Protein AF-A0A433CVJ5-F1 (afdb_monomer)

InterPro domains:
  IPR001030 Aconitase/3-isopropylmalate dehydratase large subunit, alpha/beta/alpha domain [PF00330] (5-66)
  IP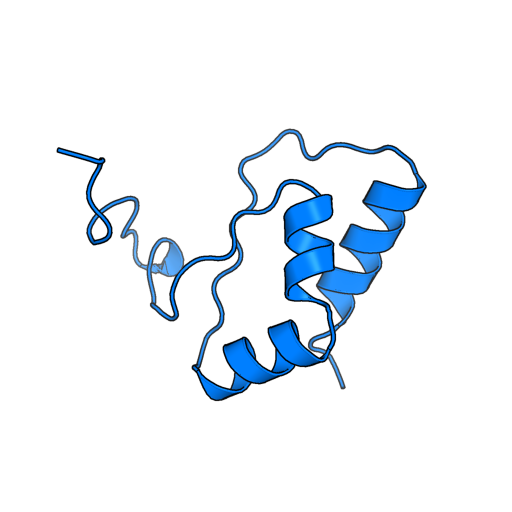R015931 Aconitase/3-isopropylmalate dehydratase large subunit, alpha/beta/alpha, subdomain 1/3 [G3DSA:3.30.499.10] (2-69)
  IPR018136 Aconitase family, 4Fe-4S cluster binding site [PS01244] (50-63)
  IPR036008 Aconitase, iron-sulfur domain [SSF53732] (5-66)
  IPR050926 Aconitase/IPM Isomerase [PTHR43160] (4-64)

Structure (mmCIF, N/CA/C/O backbone):
data_AF-A0A433CVJ5-F1
#
_entry.id   AF-A0A433CVJ5-F1
#
loop_
_atom_site.group_PDB
_atom_site.id
_atom_site.type_symbol
_atom_site.label_atom_id
_atom_site.label_alt_id
_atom_site.label_comp_id
_atom_site.label_asym_id
_atom_site.label_entity_id
_atom_site.label_seq_id
_atom_site.pdbx_PDB_ins_code
_atom_site.Cartn_x
_atom_site.Cartn_y
_atom_site.Cartn_z
_atom_site.occupancy
_atom_site.B_iso_or_equiv
_atom_site.auth_seq_id
_atom_site.auth_comp_id
_atom_site.auth_asym_id
_atom_site.auth_atom_id
_atom_site.pdbx_PDB_model_num
ATOM 1 N N . MET A 1 1 ? 15.606 -6.749 3.365 1.00 46.66 1 MET A N 1
ATOM 2 C CA . MET A 1 1 ? 14.300 -7.115 3.961 1.00 46.66 1 MET A CA 1
ATOM 3 C C . MET A 1 1 ? 13.736 -5.931 4.765 1.00 46.66 1 MET A C 1
ATOM 5 O O . MET A 1 1 ? 13.801 -5.938 5.982 1.00 46.66 1 MET A O 1
ATOM 9 N N . TYR A 1 2 ? 13.258 -4.860 4.110 1.00 60.50 2 TYR A N 1
ATOM 10 C CA . TYR A 1 2 ? 12.726 -3.665 4.810 1.00 60.50 2 TYR A CA 1
ATOM 11 C C . TYR A 1 2 ? 11.457 -3.055 4.180 1.00 60.50 2 TYR A C 1
ATOM 13 O O . TYR A 1 2 ? 10.873 -2.144 4.758 1.00 60.50 2 TYR A O 1
ATOM 21 N N . ARG A 1 3 ? 10.983 -3.578 3.037 1.00 65.38 3 ARG A N 1
ATOM 22 C CA . ARG A 1 3 ? 9.791 -3.069 2.327 1.00 65.38 3 ARG A CA 1
ATOM 23 C C . ARG A 1 3 ? 8.461 -3.322 3.052 1.00 65.38 3 ARG A C 1
ATOM 25 O O . ARG A 1 3 ? 7.520 -2.569 2.869 1.00 65.38 3 ARG A O 1
ATOM 32 N N . SER A 1 4 ? 8.396 -4.326 3.924 1.00 83.44 4 SER A N 1
ATOM 33 C CA . SER A 1 4 ? 7.162 -4.776 4.585 1.00 83.44 4 SER A CA 1
ATOM 34 C C . SER A 1 4 ? 6.806 -4.033 5.879 1.00 83.44 4 SER A C 1
ATOM 36 O O . SER A 1 4 ? 5.758 -4.306 6.465 1.00 83.44 4 SER A O 1
ATOM 38 N N . ARG A 1 5 ? 7.650 -3.105 6.355 1.00 89.19 5 ARG A N 1
ATOM 39 C CA . ARG A 1 5 ? 7.441 -2.420 7.645 1.00 89.19 5 ARG A CA 1
ATOM 40 C C . ARG A 1 5 ? 6.145 -1.613 7.666 1.00 89.19 5 ARG A C 1
ATOM 42 O O . ARG A 1 5 ? 5.340 -1.788 8.574 1.00 89.19 5 ARG A O 1
ATOM 49 N N . ALA A 1 6 ? 5.916 -0.803 6.634 1.00 88.81 6 ALA A N 1
ATOM 50 C CA . ALA A 1 6 ? 4.692 -0.016 6.512 1.00 88.81 6 ALA A CA 1
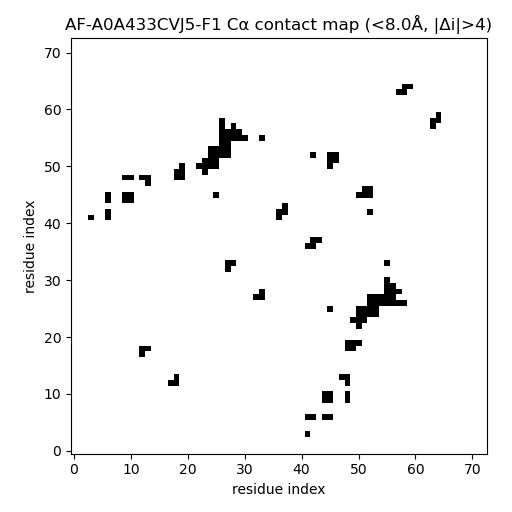ATOM 51 C C . ALA A 1 6 ? 3.445 -0.918 6.447 1.00 88.81 6 ALA A C 1
ATOM 53 O O . ALA A 1 6 ? 2.474 -0.675 7.156 1.00 88.81 6 ALA A O 1
ATOM 54 N N . ALA A 1 7 ? 3.502 -2.020 5.689 1.00 89.50 7 ALA A N 1
ATOM 55 C CA . ALA A 1 7 ? 2.398 -2.979 5.591 1.00 89.50 7 ALA A CA 1
ATOM 56 C C . ALA A 1 7 ? 2.142 -3.740 6.908 1.00 89.50 7 ALA A C 1
ATOM 58 O O . ALA A 1 7 ? 1.027 -4.185 7.166 1.00 89.50 7 ALA A O 1
ATOM 59 N N . SER A 1 8 ? 3.160 -3.924 7.756 1.00 90.75 8 SER A N 1
ATOM 60 C CA . SER A 1 8 ? 2.982 -4.500 9.098 1.00 90.75 8 SER A CA 1
ATOM 61 C C . SER A 1 8 ? 2.162 -3.572 9.995 1.00 90.75 8 SER A C 1
ATOM 63 O O . SER A 1 8 ? 1.201 -4.016 10.618 1.00 90.75 8 SER A O 1
ATOM 65 N N . ILE A 1 9 ? 2.489 -2.275 9.999 1.00 90.56 9 ILE A N 1
ATOM 66 C CA . ILE A 1 9 ? 1.753 -1.267 10.776 1.00 90.56 9 ILE A CA 1
ATOM 67 C C . ILE A 1 9 ? 0.326 -1.115 10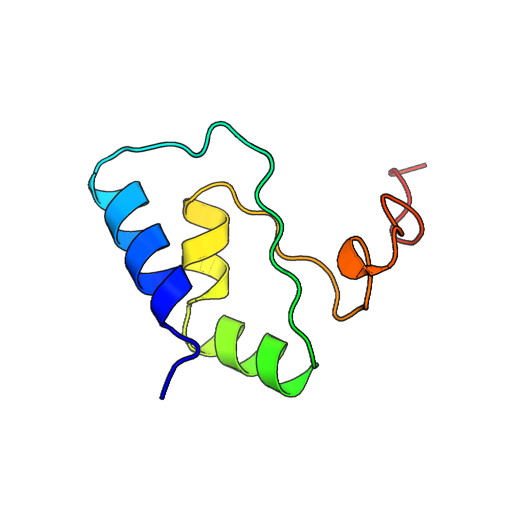.240 1.00 90.56 9 ILE A C 1
ATOM 69 O O . ILE A 1 9 ? -0.613 -1.109 11.029 1.00 90.56 9 ILE A O 1
ATOM 73 N N . ALA A 1 10 ? 0.143 -1.074 8.916 1.00 89.50 10 ALA A N 1
ATOM 74 C CA . ALA A 1 10 ? -1.184 -1.008 8.301 1.00 89.50 10 ALA A CA 1
ATOM 75 C C . ALA A 1 10 ? -2.071 -2.194 8.723 1.00 89.50 10 ALA A C 1
ATOM 77 O O . ALA A 1 10 ? -3.204 -1.999 9.156 1.00 89.50 10 ALA A O 1
ATOM 78 N N . ARG A 1 11 ? -1.531 -3.422 8.716 1.00 90.38 11 ARG A N 1
ATOM 79 C CA . ARG A 1 11 ? -2.253 -4.613 9.199 1.00 90.38 11 ARG A CA 1
ATOM 80 C C . ARG A 1 11 ? -2.599 -4.542 10.683 1.00 90.38 11 ARG A C 1
ATOM 82 O O . ARG A 1 11 ? -3.686 -4.960 11.070 1.00 90.38 11 ARG A O 1
ATOM 89 N N . GLN A 1 12 ? -1.696 -4.022 11.513 1.00 92.25 12 GLN A N 1
ATOM 90 C CA . GLN A 1 12 ? -1.974 -3.819 12.937 1.00 92.25 12 GLN A CA 1
ATOM 91 C C . GLN A 1 12 ? -3.083 -2.783 13.149 1.00 92.25 12 GLN A C 1
ATOM 93 O O . GLN A 1 12 ? -3.971 -3.024 13.961 1.00 92.25 12 GLN A O 1
ATOM 98 N N . ALA A 1 13 ? -3.076 -1.683 12.391 1.00 89.38 13 ALA A N 1
ATOM 99 C CA . ALA A 1 13 ? -4.113 -0.655 12.449 1.00 89.38 13 ALA A CA 1
ATOM 100 C C . ALA A 1 13 ? -5.491 -1.215 12.064 1.00 89.38 13 ALA A C 1
ATOM 102 O O . ALA A 1 13 ? -6.444 -1.045 12.821 1.00 89.38 13 ALA A O 1
ATOM 103 N N . VAL A 1 14 ? -5.573 -1.971 10.963 1.00 88.06 14 VAL A N 1
ATOM 104 C CA . VAL A 1 14 ? -6.811 -2.651 10.543 1.00 88.06 14 VAL A CA 1
ATOM 105 C C . VAL A 1 14 ? -7.282 -3.644 11.609 1.00 88.06 14 VAL A C 1
ATOM 107 O O . VAL A 1 14 ? -8.452 -3.636 11.982 1.00 88.06 14 VAL A O 1
ATOM 110 N N . LYS A 1 15 ? -6.374 -4.454 12.173 1.00 90.81 15 LYS A N 1
ATOM 111 C CA . LYS A 1 15 ? -6.703 -5.405 13.250 1.00 90.81 15 LYS A CA 1
ATOM 112 C C . LYS A 1 15 ? -7.205 -4.712 14.523 1.00 90.81 15 LYS A C 1
ATOM 114 O O . LYS A 1 15 ? -8.020 -5.280 15.241 1.00 90.81 15 LYS A O 1
ATOM 119 N N . ALA A 1 16 ? -6.723 -3.505 14.803 1.00 90.38 16 ALA A N 1
ATOM 120 C CA . ALA A 1 16 ? -7.165 -2.683 15.924 1.00 90.38 16 ALA A CA 1
ATOM 121 C C . ALA A 1 16 ? -8.445 -1.874 15.626 1.00 90.38 16 ALA A C 1
ATOM 123 O O . ALA A 1 16 ? -8.892 -1.122 16.488 1.00 90.38 16 ALA A O 1
ATOM 124 N N . GLY A 1 17 ? -9.026 -1.994 14.424 1.00 87.75 17 GLY A N 1
ATOM 125 C CA . GLY A 1 17 ? -10.204 -1.224 14.009 1.00 87.75 17 GLY A CA 1
ATOM 126 C C . GLY A 1 17 ? -9.926 0.269 13.799 1.00 87.75 17 GLY A C 1
ATOM 127 O O . GLY A 1 17 ? -10.848 1.081 13.830 1.00 87.75 17 GLY A O 1
ATOM 128 N N . ILE A 1 18 ? -8.660 0.652 13.618 1.00 86.69 18 ILE A N 1
ATOM 129 C CA . ILE A 1 18 ? -8.250 2.046 13.446 1.00 86.69 18 ILE A CA 1
ATOM 130 C C . ILE A 1 18 ? -8.338 2.411 11.966 1.00 86.69 18 ILE A C 1
ATOM 132 O O . ILE A 1 18 ? -7.591 1.895 11.137 1.00 86.69 18 ILE A O 1
ATOM 136 N N . THR A 1 19 ? -9.213 3.361 11.651 1.00 80.06 19 THR A N 1
ATOM 137 C CA . THR A 1 19 ? -9.318 3.964 10.320 1.00 80.06 19 THR A CA 1
ATOM 138 C C . THR A 1 19 ? -8.356 5.139 10.184 1.00 80.06 19 THR A C 1
ATOM 140 O O . THR A 1 19 ? -8.254 5.978 11.088 1.00 80.06 19 THR A O 1
ATOM 143 N N . ILE A 1 20 ? -7.687 5.255 9.040 1.00 85.50 20 ILE A N 1
ATOM 144 C CA . ILE A 1 20 ? -6.794 6.383 8.780 1.00 85.50 20 ILE A CA 1
ATOM 145 C C . ILE A 1 20 ? -7.619 7.660 8.565 1.00 85.50 20 ILE A C 1
ATOM 147 O O . ILE A 1 20 ? -8.504 7.716 7.719 1.00 85.50 20 ILE A O 1
ATOM 151 N N . LYS A 1 21 ? -7.320 8.702 9.353 1.00 85.81 21 LYS A N 1
ATOM 152 C CA . LYS A 1 21 ? -8.023 9.999 9.301 1.00 85.81 21 LYS A CA 1
ATOM 153 C C . LYS A 1 21 ? -7.502 10.938 8.209 1.00 85.81 21 LYS A C 1
ATOM 155 O O . LYS A 1 21 ? -8.190 11.878 7.829 1.00 85.81 21 LYS A O 1
ATOM 160 N N . SER A 1 22 ? -6.270 10.734 7.754 1.00 86.00 22 SER A N 1
ATOM 161 C CA . SER A 1 22 ? -5.591 11.566 6.760 1.00 86.00 22 SER A CA 1
ATOM 162 C C . SER A 1 22 ? -5.540 10.881 5.394 1.00 86.00 22 SER A C 1
ATOM 164 O O . SER A 1 22 ? -5.671 9.666 5.282 1.00 86.00 22 SER A O 1
ATOM 166 N N . LYS A 1 23 ? -5.315 11.652 4.324 1.00 84.31 23 LYS A N 1
ATOM 167 C CA . LYS A 1 23 ? -5.059 11.066 3.003 1.00 84.31 23 LYS A CA 1
ATOM 168 C C . LYS A 1 23 ? -3.772 10.248 3.060 1.00 84.31 23 LYS A C 1
ATOM 170 O O . LYS A 1 23 ? -2.704 10.807 3.307 1.00 84.31 23 LYS A O 1
ATOM 175 N N . PHE A 1 24 ? -3.874 8.949 2.808 1.00 87.12 24 PHE A N 1
ATOM 176 C CA . PHE A 1 24 ? -2.728 8.054 2.778 1.00 87.12 24 PHE A CA 1
ATOM 177 C C . PHE A 1 24 ? -2.488 7.576 1.351 1.00 87.12 24 PHE A C 1
ATOM 179 O O . PHE A 1 24 ? -3.298 6.857 0.779 1.00 87.12 24 PHE A O 1
ATOM 186 N N . LEU A 1 25 ? -1.386 8.028 0.761 1.00 87.56 25 LEU A N 1
ATOM 187 C CA . LEU A 1 25 ? -1.011 7.724 -0.616 1.00 87.56 25 LEU A CA 1
ATOM 188 C C . LEU A 1 25 ? 0.246 6.859 -0.605 1.00 87.56 25 LEU A C 1
ATOM 190 O O . LEU A 1 25 ? 1.210 7.178 0.094 1.00 87.56 25 LEU A O 1
ATOM 194 N N . VAL A 1 26 ? 0.244 5.779 -1.382 1.00 87.06 26 VAL A N 1
ATOM 195 C CA . VAL A 1 26 ? 1.382 4.861 -1.495 1.00 87.06 26 VAL A CA 1
ATOM 196 C C . VAL A 1 26 ? 1.828 4.817 -2.946 1.00 87.06 26 VAL A C 1
ATOM 198 O O . VAL A 1 26 ? 1.099 4.327 -3.800 1.00 87.06 26 VAL A O 1
ATOM 201 N N . THR A 1 27 ? 3.039 5.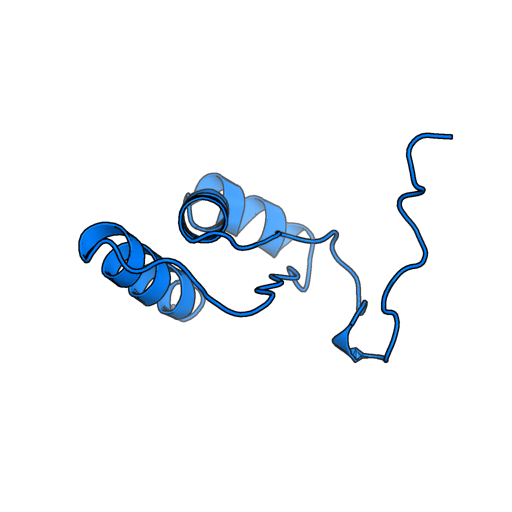293 -3.227 1.00 87.38 27 THR A N 1
ATOM 202 C CA . THR A 1 27 ? 3.588 5.285 -4.587 1.00 87.38 27 THR A CA 1
ATOM 203 C C . THR A 1 27 ? 4.747 4.294 -4.693 1.00 87.38 27 THR A C 1
ATOM 205 O O . THR A 1 27 ? 5.767 4.473 -4.022 1.00 87.38 27 THR A O 1
ATOM 208 N N . PRO A 1 28 ? 4.635 3.235 -5.512 1.00 86.69 28 PRO A N 1
ATOM 209 C CA . PRO A 1 28 ? 5.744 2.325 -5.753 1.00 86.69 28 PRO A CA 1
ATOM 210 C C . PRO A 1 28 ? 6.807 3.010 -6.623 1.00 86.69 28 PRO A C 1
ATOM 212 O O . PRO A 1 28 ? 6.512 3.534 -7.691 1.00 86.69 28 PRO A O 1
ATOM 215 N N . GLY A 1 29 ? 8.067 2.972 -6.183 1.00 85.00 29 GLY A N 1
ATOM 216 C CA . GLY A 1 29 ? 9.180 3.627 -6.886 1.00 85.00 29 GLY A CA 1
ATOM 217 C C . GLY A 1 29 ? 9.641 2.931 -8.174 1.00 85.00 29 GLY A C 1
ATOM 218 O O . GLY A 1 29 ? 10.444 3.491 -8.910 1.00 85.00 29 GLY A O 1
ATOM 219 N N . SER A 1 30 ? 9.171 1.711 -8.453 1.00 86.81 30 SER A N 1
ATOM 220 C CA . SER A 1 30 ? 9.406 1.026 -9.728 1.00 86.81 30 SER A CA 1
ATOM 221 C C . SER A 1 30 ? 8.371 -0.069 -9.983 1.00 86.81 30 SER A C 1
ATOM 223 O O . SER A 1 30 ? 7.705 -0.544 -9.058 1.00 86.81 30 SER A O 1
ATOM 225 N N . GLU A 1 31 ? 8.274 -0.515 -11.234 1.00 86.88 31 GLU A N 1
ATOM 226 C CA . GLU A 1 31 ? 7.320 -1.554 -11.634 1.00 86.88 31 GLU A CA 1
ATOM 227 C C . GLU A 1 31 ? 7.620 -2.910 -10.986 1.00 86.88 31 GLU A C 1
ATOM 229 O O . GLU A 1 31 ? 6.720 -3.603 -10.514 1.00 86.88 31 GLU A O 1
ATOM 234 N N . GLN A 1 32 ? 8.903 -3.248 -10.839 1.00 88.81 32 GLN A N 1
ATOM 235 C CA . GLN A 1 32 ? 9.321 -4.440 -10.102 1.00 88.81 32 GLN A CA 1
ATOM 236 C C . GLN A 1 32 ? 8.806 -4.416 -8.654 1.00 88.81 32 GLN A C 1
ATOM 238 O O . GLN A 1 32 ? 8.421 -5.451 -8.102 1.00 88.81 32 GLN A O 1
ATOM 243 N N . ILE A 1 33 ? 8.788 -3.239 -8.024 1.00 87.69 33 ILE A N 1
ATOM 244 C CA . ILE A 1 33 ? 8.288 -3.072 -6.659 1.00 87.69 33 ILE A CA 1
ATOM 245 C C . ILE A 1 33 ? 6.776 -3.178 -6.642 1.00 87.69 33 ILE A C 1
ATOM 247 O O . ILE A 1 33 ? 6.270 -3.921 -5.807 1.00 87.69 33 ILE A O 1
ATOM 251 N N . ARG A 1 34 ? 6.076 -2.527 -7.579 1.00 87.75 34 ARG A N 1
ATOM 252 C CA . ARG A 1 34 ? 4.618 -2.634 -7.729 1.00 87.75 34 ARG A CA 1
ATOM 253 C C . ARG A 1 34 ? 4.177 -4.096 -7.851 1.00 87.75 34 ARG A C 1
ATOM 255 O O . ARG A 1 34 ? 3.329 -4.545 -7.084 1.00 87.75 34 ARG A O 1
ATOM 262 N N . ALA A 1 35 ? 4.821 -4.862 -8.730 1.00 89.06 35 ALA A N 1
ATOM 263 C CA . ALA A 1 35 ? 4.544 -6.286 -8.906 1.00 89.06 35 ALA A CA 1
ATOM 264 C C . ALA A 1 35 ? 4.863 -7.111 -7.646 1.00 89.06 35 ALA A C 1
ATOM 266 O O . ALA A 1 35 ? 4.134 -8.040 -7.303 1.00 89.06 35 ALA A O 1
ATOM 267 N N . THR A 1 36 ? 5.934 -6.765 -6.925 1.00 90.19 36 THR A N 1
ATOM 268 C CA . THR A 1 36 ? 6.316 -7.464 -5.689 1.00 90.19 36 THR A CA 1
ATOM 269 C C . THR A 1 36 ? 5.332 -7.193 -4.552 1.00 90.19 36 THR A C 1
ATOM 271 O O . THR A 1 36 ? 4.905 -8.133 -3.896 1.00 90.19 36 THR A O 1
ATOM 274 N N . ILE A 1 37 ? 4.927 -5.939 -4.328 1.00 88.94 37 ILE A N 1
ATOM 275 C CA . ILE A 1 37 ? 3.994 -5.588 -3.244 1.00 88.94 37 ILE A CA 1
ATOM 276 C C . ILE A 1 37 ? 2.568 -6.077 -3.518 1.00 88.94 37 ILE A C 1
ATOM 278 O O . ILE A 1 37 ? 1.842 -6.351 -2.565 1.00 88.94 37 ILE A O 1
ATOM 282 N N . ALA A 1 38 ? 2.180 -6.208 -4.792 1.00 87.81 38 ALA A N 1
ATOM 283 C CA . ALA A 1 38 ? 0.919 -6.828 -5.188 1.00 87.81 38 ALA A CA 1
ATOM 284 C C . ALA A 1 38 ? 0.941 -8.338 -4.909 1.00 87.81 38 ALA A C 1
ATOM 286 O O . ALA A 1 38 ? 0.066 -8.848 -4.218 1.00 87.81 38 ALA A O 1
ATOM 287 N N . ARG A 1 39 ? 1.992 -9.039 -5.358 1.00 89.62 39 ARG A N 1
ATOM 288 C CA . ARG A 1 39 ? 2.182 -10.477 -5.100 1.00 89.62 39 ARG A CA 1
ATOM 289 C C . ARG A 1 39 ? 2.274 -10.809 -3.610 1.00 89.62 39 ARG A C 1
ATOM 291 O O . ARG A 1 39 ? 1.739 -11.821 -3.179 1.00 89.62 39 ARG A O 1
ATOM 298 N N . ASP A 1 40 ? 2.945 -9.966 -2.830 1.00 89.12 40 ASP A N 1
ATOM 299 C CA . ASP A 1 40 ? 3.159 -10.195 -1.399 1.00 89.12 40 ASP A CA 1
ATOM 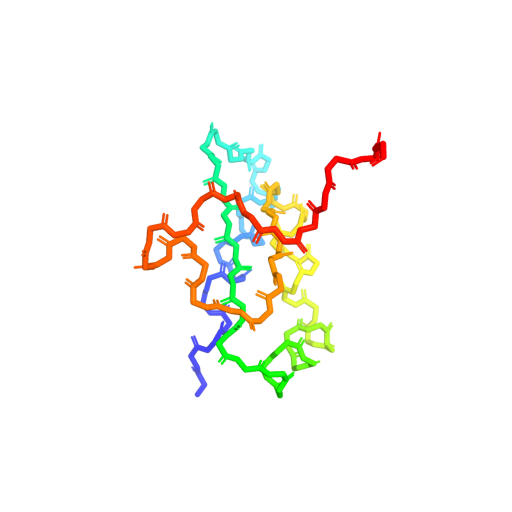300 C C . ASP A 1 40 ? 1.970 -9.711 -0.530 1.00 89.12 40 ASP A C 1
ATOM 302 O O . ASP A 1 40 ? 2.080 -9.694 0.699 1.00 89.12 40 ASP A O 1
ATOM 306 N N . GLY A 1 41 ? 0.861 -9.261 -1.139 1.00 88.56 41 GLY A N 1
ATOM 307 C CA . GLY A 1 41 ? -0.351 -8.802 -0.438 1.00 88.56 41 GLY A CA 1
ATOM 308 C C . GLY A 1 41 ? -0.175 -7.506 0.366 1.00 88.56 41 GLY A C 1
ATOM 309 O O . GLY A 1 41 ? -0.975 -7.175 1.239 1.00 88.56 41 GLY A O 1
ATOM 310 N N . GLN A 1 42 ? 0.900 -6.757 0.116 1.00 89.88 42 GLN A N 1
ATOM 311 C CA . GLN A 1 42 ? 1.170 -5.498 0.811 1.00 89.88 42 GLN A CA 1
ATOM 312 C C . GLN A 1 42 ? 0.299 -4.366 0.267 1.00 89.88 42 GLN A C 1
ATOM 314 O O . GLN A 1 42 ? -0.138 -3.531 1.051 1.00 89.88 42 GLN A O 1
ATOM 319 N N . ALA A 1 43 ? 0.030 -4.356 -1.044 1.00 88.12 43 ALA A N 1
ATOM 320 C CA . ALA A 1 43 ? -0.885 -3.395 -1.664 1.00 88.12 43 ALA A CA 1
ATOM 321 C C . ALA A 1 43 ? -2.287 -3.482 -1.037 1.00 88.12 43 ALA A C 1
ATOM 323 O O . ALA A 1 43 ? -2.802 -2.482 -0.545 1.00 88.12 43 ALA A O 1
ATOM 324 N N . GLU A 1 44 ? -2.821 -4.698 -0.922 1.00 88.75 44 GLU A N 1
ATOM 325 C CA . GLU A 1 44 ? -4.118 -4.971 -0.298 1.00 88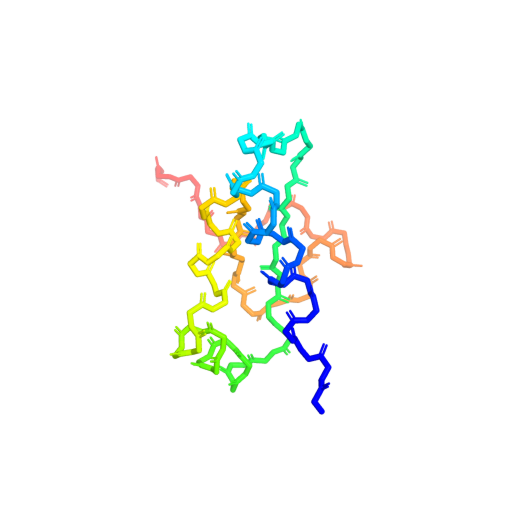.75 44 GLU A CA 1
ATOM 326 C C . GLU A 1 44 ? -4.151 -4.542 1.179 1.00 88.75 44 GLU A C 1
ATOM 328 O O . GLU A 1 44 ? -5.111 -3.938 1.645 1.00 88.75 44 GLU A O 1
ATOM 333 N N . ALA A 1 45 ? -3.068 -4.775 1.929 1.00 89.62 45 ALA A N 1
ATOM 334 C CA . ALA A 1 45 ? -2.966 -4.312 3.312 1.00 89.62 45 ALA A CA 1
ATOM 335 C C . ALA A 1 45 ? -3.047 -2.780 3.447 1.00 89.62 45 ALA A C 1
ATOM 337 O O . ALA A 1 45 ? -3.557 -2.284 4.453 1.00 89.62 45 ALA A O 1
ATOM 338 N N . PHE A 1 46 ? -2.528 -2.033 2.469 1.00 89.31 46 PHE A N 1
ATOM 339 C CA . PHE A 1 46 ? -2.638 -0.576 2.442 1.00 89.31 46 PHE A CA 1
ATOM 340 C C . PHE A 1 46 ? -4.045 -0.129 2.042 1.00 89.31 46 PHE A C 1
ATOM 342 O O . PHE A 1 46 ? -4.609 0.731 2.715 1.00 89.31 46 PHE A O 1
ATOM 349 N N . GLU A 1 47 ? -4.634 -0.739 1.015 1.00 88.06 47 GLU A N 1
ATOM 350 C CA . GLU A 1 47 ? -6.004 -0.449 0.570 1.00 88.06 47 GLU A CA 1
ATOM 351 C C . GLU A 1 47 ? -7.030 -0.715 1.681 1.00 88.06 47 GLU A C 1
ATOM 353 O O . GLU A 1 47 ? -7.846 0.153 1.988 1.00 88.06 47 GLU A O 1
ATOM 358 N N . ASN A 1 48 ? -6.904 -1.841 2.390 1.00 87.06 48 ASN A N 1
ATOM 359 C CA . ASN A 1 48 ? -7.747 -2.180 3.542 1.00 87.06 48 ASN A CA 1
ATOM 360 C C . ASN A 1 48 ? -7.605 -1.194 4.712 1.00 87.06 48 ASN A C 1
ATOM 362 O O . ASN A 1 48 ? -8.532 -1.027 5.500 1.00 87.06 48 ASN A O 1
ATOM 366 N N . ALA A 1 49 ? -6.455 -0.528 4.837 1.00 86.56 49 ALA A N 1
ATOM 367 C CA . ALA A 1 49 ? -6.247 0.527 5.828 1.00 86.56 49 ALA A CA 1
ATOM 368 C C . ALA A 1 49 ? -6.801 1.897 5.380 1.00 86.56 49 ALA A C 1
ATOM 370 O O . ALA A 1 49 ? -6.763 2.850 6.160 1.00 86.56 49 ALA A O 1
ATOM 371 N N . GLY A 1 50 ? -7.311 2.014 4.148 1.00 84.50 50 GLY A N 1
ATOM 372 C CA . GLY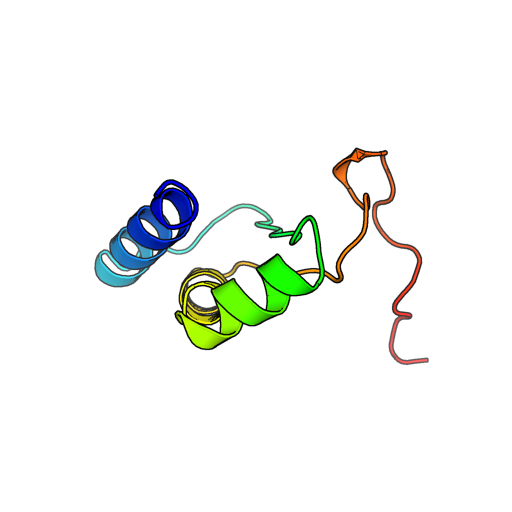 A 1 50 ? -7.806 3.264 3.563 1.00 84.50 50 GLY A CA 1
ATOM 373 C C . GLY A 1 50 ? -6.752 4.050 2.777 1.00 84.50 50 GLY A C 1
ATOM 374 O O . GLY A 1 50 ? -6.915 5.253 2.567 1.00 84.50 50 GLY A O 1
ATOM 375 N N . ALA A 1 51 ? -5.657 3.406 2.363 1.00 86.62 51 ALA A N 1
ATOM 376 C CA . ALA A 1 51 ? -4.670 4.015 1.478 1.00 86.62 51 ALA A CA 1
ATOM 377 C C . ALA A 1 51 ? -5.107 3.966 0.009 1.00 86.62 51 ALA A C 1
ATOM 379 O O . ALA A 1 51 ? -5.753 3.016 -0.425 1.00 86.62 51 ALA A O 1
ATOM 380 N N . SER A 1 52 ? -4.646 4.926 -0.791 1.00 84.25 52 SER A N 1
ATOM 381 C CA . SER A 1 52 ? -4.688 4.840 -2.253 1.00 84.25 52 SER A CA 1
ATOM 382 C C . SER A 1 52 ? -3.299 4.518 -2.796 1.00 84.25 52 SER A C 1
ATOM 384 O O . SER A 1 52 ? -2.355 5.294 -2.615 1.00 84.25 52 SER A O 1
ATOM 386 N N . VAL A 1 53 ? -3.166 3.376 -3.469 1.00 82.44 53 VAL A N 1
ATOM 387 C CA . VAL A 1 53 ? -1.924 2.994 -4.149 1.00 82.44 53 VAL A CA 1
ATOM 388 C C . VAL A 1 53 ? -1.895 3.662 -5.526 1.00 82.44 53 VAL A C 1
ATOM 390 O O . VAL A 1 53 ? -2.759 3.422 -6.364 1.00 82.44 53 VAL A O 1
ATOM 393 N N . LEU A 1 54 ? -0.922 4.545 -5.747 1.00 77.62 54 LEU A N 1
ATOM 394 C CA . LEU A 1 54 ? -0.780 5.338 -6.969 1.00 77.62 54 LEU A CA 1
ATOM 395 C C . LEU A 1 54 ? 0.051 4.609 -8.034 1.00 77.62 54 LEU A C 1
ATOM 397 O O . LEU A 1 54 ? 0.783 3.659 -7.746 1.00 77.62 54 LEU A O 1
ATOM 401 N N . ALA A 1 55 ? -0.028 5.098 -9.275 1.00 73.25 55 ALA A N 1
ATOM 402 C CA . ALA A 1 55 ? 0.848 4.668 -10.362 1.00 73.25 55 ALA A CA 1
ATOM 403 C C . ALA A 1 55 ? 2.327 4.948 -10.039 1.00 73.25 55 ALA A C 1
ATOM 405 O O . ALA A 1 55 ? 2.653 5.855 -9.275 1.00 73.25 55 ALA A O 1
ATOM 406 N N . ASN A 1 56 ? 3.228 4.180 -10.646 1.00 69.50 56 ASN A N 1
ATOM 407 C CA . ASN A 1 56 ? 4.678 4.282 -10.484 1.00 69.50 56 ASN A CA 1
ATOM 408 C C . ASN A 1 56 ? 5.239 5.603 -11.051 1.00 69.50 56 ASN A C 1
ATOM 410 O O . ASN A 1 56 ? 5.722 5.648 -12.180 1.00 69.50 56 ASN A O 1
ATOM 414 N N . ALA A 1 57 ? 5.191 6.685 -10.272 1.00 71.81 57 ALA A N 1
ATOM 415 C CA . ALA A 1 57 ? 5.670 8.006 -10.686 1.00 71.81 57 ALA A CA 1
ATOM 416 C C . ALA A 1 57 ? 6.191 8.848 -9.507 1.00 71.81 57 ALA A C 1
ATOM 418 O O . ALA A 1 57 ? 5.902 8.566 -8.348 1.00 71.81 57 ALA A O 1
ATOM 419 N N . CYS A 1 58 ? 6.931 9.924 -9.797 1.00 72.69 58 CYS A N 1
ATOM 420 C CA . CYS A 1 58 ? 7.382 10.884 -8.781 1.00 72.69 58 CYS A CA 1
ATOM 421 C C . CYS A 1 58 ? 6.199 11.576 -8.077 1.00 72.69 58 CYS A C 1
ATOM 423 O O . CYS A 1 58 ? 6.246 11.786 -6.865 1.00 72.69 58 CYS A O 1
ATOM 425 N N . GLY A 1 59 ? 5.120 11.871 -8.814 1.00 75.44 59 GLY A N 1
ATOM 426 C CA . GLY A 1 59 ? 3.810 12.227 -8.266 1.00 75.44 59 GLY A CA 1
ATOM 427 C C . GLY A 1 59 ? 3.868 13.294 -7.157 1.00 75.44 59 GLY A C 1
ATOM 428 O O . GLY A 1 59 ? 4.582 14.295 -7.296 1.00 75.44 59 GLY A O 1
ATOM 429 N N . PRO A 1 60 ? 3.183 13.079 -6.017 1.00 77.88 60 PRO A N 1
ATOM 430 C CA . PRO A 1 60 ? 3.161 14.042 -4.916 1.00 77.88 60 PRO A CA 1
ATOM 431 C C . PRO A 1 60 ? 4.548 14.428 -4.380 1.00 77.88 60 PRO A C 1
ATOM 433 O O . PRO A 1 60 ? 4.699 15.517 -3.835 1.00 77.88 60 PRO A O 1
ATOM 436 N N . CYS A 1 61 ? 5.571 13.580 -4.555 1.00 80.19 61 CYS A N 1
ATOM 437 C CA . CYS A 1 61 ? 6.925 13.840 -4.060 1.00 80.19 61 CYS A CA 1
ATOM 438 C C . CYS A 1 61 ? 7.594 15.044 -4.745 1.00 80.19 61 CYS A C 1
ATOM 440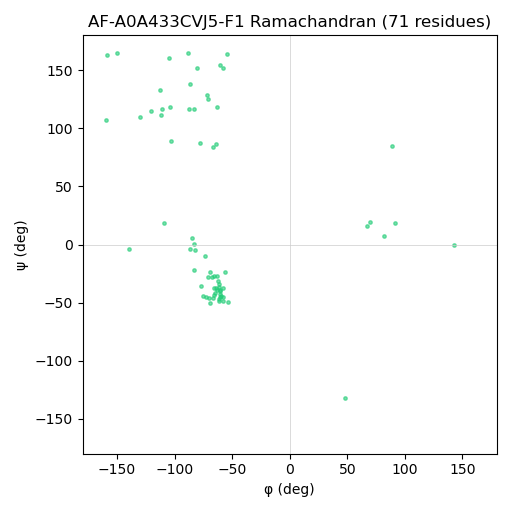 O O . CYS A 1 61 ? 8.443 15.685 -4.133 1.00 80.19 61 CYS A O 1
ATOM 442 N N . ILE A 1 62 ? 7.218 15.359 -5.990 1.00 80.38 62 ILE A N 1
ATOM 443 C CA . ILE A 1 62 ? 7.726 16.527 -6.735 1.00 80.38 62 ILE A CA 1
ATOM 444 C C . ILE A 1 62 ? 6.663 17.623 -6.901 1.00 80.38 62 ILE A C 1
ATOM 446 O O . ILE A 1 62 ? 6.771 18.471 -7.781 1.00 80.38 62 ILE A O 1
ATOM 450 N N . GLY A 1 63 ? 5.605 17.587 -6.087 1.00 73.25 63 GLY A N 1
ATOM 451 C CA . GLY A 1 63 ? 4.506 18.551 -6.157 1.00 73.25 63 GLY A CA 1
ATOM 452 C C . GLY A 1 63 ? 3.458 18.255 -7.235 1.00 73.25 63 GLY A C 1
ATOM 453 O O . GLY A 1 63 ? 2.544 19.055 -7.416 1.00 73.25 63 GLY A O 1
ATOM 454 N N . GLN A 1 64 ? 3.522 17.104 -7.920 1.00 66.50 64 GLN A N 1
ATOM 455 C CA . GLN A 1 64 ? 2.438 16.669 -8.806 1.00 66.50 64 GLN A CA 1
ATOM 456 C C . GLN A 1 64 ? 1.295 16.095 -7.966 1.00 66.50 64 GLN A C 1
ATOM 458 O O . GLN A 1 64 ? 1.217 14.894 -7.697 1.00 66.50 64 GLN A O 1
ATOM 463 N N . VAL A 1 65 ? 0.395 16.975 -7.540 1.00 61.38 65 VAL A N 1
ATOM 464 C CA . VAL A 1 65 ? -0.878 16.610 -6.919 1.00 61.38 65 VAL A CA 1
ATOM 465 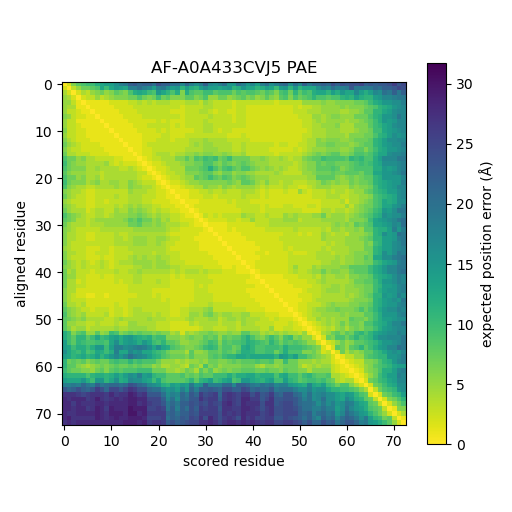C C . VAL A 1 65 ? -1.990 16.794 -7.947 1.00 61.38 65 VAL A C 1
ATOM 467 O O . VAL A 1 65 ? -2.582 17.856 -8.070 1.00 61.38 65 VAL A O 1
ATOM 470 N N . GLY A 1 66 ? -2.238 15.728 -8.712 1.00 58.16 66 GLY A N 1
ATOM 471 C CA . GLY A 1 66 ? -3.316 15.660 -9.700 1.00 58.16 66 GLY A CA 1
ATOM 472 C C . GLY A 1 66 ? -2.931 16.163 -11.090 1.00 58.16 66 GLY A C 1
ATOM 473 O O . GLY A 1 66 ? -3.235 17.293 -11.429 1.00 58.16 66 GLY A O 1
ATOM 474 N N . VAL A 1 67 ? -2.328 15.295 -11.908 1.00 43.91 67 VAL A N 1
ATOM 475 C CA . VAL A 1 67 ? -2.372 15.341 -13.383 1.00 43.91 67 VAL A CA 1
ATOM 476 C C . VAL A 1 67 ? -2.015 13.941 -13.910 1.00 43.91 67 VAL A C 1
ATOM 478 O O . VAL A 1 67 ? -0.862 13.535 -13.806 1.00 43.91 67 VAL A O 1
ATOM 481 N N . GLY A 1 68 ? -2.982 13.170 -14.429 1.00 42.19 68 GLY A N 1
ATOM 482 C CA . GLY A 1 68 ? -2.649 11.990 -15.254 1.00 42.19 68 GLY A CA 1
ATOM 483 C C . GLY A 1 68 ? -3.494 10.716 -15.149 1.00 42.19 68 GLY A C 1
ATOM 484 O O . GLY A 1 68 ? -3.221 9.785 -15.891 1.00 42.19 68 GLY A O 1
ATOM 485 N N . PHE A 1 69 ? -4.522 10.647 -14.309 1.00 42.50 69 PHE A N 1
ATOM 486 C CA . PHE A 1 69 ? -5.689 9.809 -14.604 1.00 42.50 69 PHE A CA 1
ATOM 487 C C . PHE A 1 69 ? -6.881 10.722 -14.392 1.00 42.50 69 PHE A C 1
ATOM 489 O O . PHE A 1 69 ? -7.082 11.223 -13.285 1.00 42.50 69 PHE A O 1
ATOM 496 N N . GLY A 1 70 ? -7.532 11.076 -15.498 1.00 37.34 70 GLY A N 1
ATOM 497 C CA . GLY A 1 70 ? -8.598 12.063 -15.518 1.00 37.34 70 GLY A CA 1
ATOM 498 C C . GLY A 1 70 ? -9.716 11.738 -14.524 1.00 37.34 70 GLY A C 1
ATOM 499 O O . GLY A 1 70 ? -9.830 10.602 -14.048 1.00 37.34 70 GLY A O 1
ATOM 500 N N . PRO A 1 71 ? -10.576 12.725 -14.224 1.00 43.66 71 PRO A N 1
ATOM 501 C CA . PRO A 1 71 ? -11.917 12.380 -13.788 1.00 43.66 71 PRO A CA 1
ATOM 502 C C . PRO A 1 71 ? -12.538 11.542 -14.910 1.00 43.66 71 PRO A C 1
ATOM 504 O O . PRO A 1 71 ? -12.187 11.707 -16.074 1.00 43.66 71 PRO A O 1
ATOM 507 N N . TRP A 1 72 ? -13.465 10.652 -14.593 1.00 37.22 72 TRP A N 1
ATOM 508 C CA . TRP A 1 72 ? -14.381 10.179 -15.621 1.00 37.22 72 TRP A CA 1
ATOM 509 C C . TRP A 1 72 ? -15.229 11.374 -16.106 1.00 37.22 72 TRP A C 1
ATOM 511 O O . TRP A 1 72 ? -16.279 11.644 -15.528 1.00 37.22 72 TRP A O 1
ATOM 521 N N . ILE A 1 73 ? -14.695 12.110 -17.094 1.00 33.53 73 ILE A N 1
ATOM 522 C CA . ILE A 1 73 ? -15.316 12.724 -18.280 1.00 33.53 73 ILE A CA 1
ATOM 523 C C . ILE A 1 73 ? -14.309 12.648 -19.434 1.00 33.53 73 ILE A C 1
ATOM 525 O O . ILE A 1 73 ? -13.113 12.930 -19.193 1.00 33.53 73 ILE A O 1
#

Foldseek 3Di:
DPPCPVLVVLQVCLVVVHADPDAAEAADQDPVRVVVCVVVCSCVSQVSNVYHYDYNDCAVVVPNDDDDDDDPD

Mean predicted aligned error: 7.69 Å

Sequence (73 aa):
MYRSRAASIARQAVKAGITIKSKFLVTPGSEQIRATIARDGQAEAFENAGASVLANACGPCIGQVGVGFGPWI

pLDDT: mean 79.14, std 15.5, range [33.53, 92.25]

Organism: NCBI:txid994334

Radius of gyration: 13.12 Å; Cα contacts (8 Å, |Δi|>4): 71; chains: 1; bounding box: 30×29×34 Å

Nearest PDB structures (foldseek):
  1nit-assembly1_A  TM=9.809E-01  e=1.158E-04  Bos taurus
  1b0m-assembly1_A  TM=9.797E-01  e=1.857E-04  Sus scrofa
  1c97-assembly1_A  TM=9.777E-01  e=3.409E-04  Bos taurus
  5zf1-assembly1_B  TM=3.980E-01  e=3.088E+00  Bombyx mori

Secondary structure (DSSP, 8-state):
--TTHHHHHHHHHHHTTPPP-S-EEE--SSHHHHHHHHHTTHHHHHHHTTEEEPPSSSGGGGT--S-SS----

Solvent-accessible surface area (backbone atoms only — not comparable to full-atom values): 4522 Å² total; per-residue (Å²): 145,72,84,58,56,66,38,51,52,30,45,51,32,44,73,69,71,47,74,64,91,63,94,41,76,44,62,33,94,38,68,73,51,44,56,46,34,53,75,69,48,36,49,57,30,35,45,74,29,63,31,47,77,50,71,73,56,67,44,65,82,76,70,46,76,85,85,88,76,74,69,100,120